Protein AF-A0A939XJQ8-F1 (afdb_monomer)

pLDDT: mean 84.91, std 19.15, range [43.19, 98.69]

Nearest PDB structures (foldseek):
  1jwq-assembly1_A  TM=9.592E-01  e=4.286E-04  Paenibacillus polymyxa
  4rn7-assembly1_A  TM=9.344E-01  e=6.407E-04  Clostridioides difficile 630
  7rag-assembly1_B-2  TM=9.484E-01  e=6.851E-04  Clostridioides difficile
  7w3k-assembly1_B  TM=4.838E-01  e=2.977E+00  Homo sapiens

Mean predicted aligned error: 10.49 Å

Sequence (81 aa):
MLAAVLSAAIPASAQGGGVALRTVVIDAGHGGNDPGAISTDGKLQEKSVVLDVALTLGNMIKEEFPDEKVIYTRDRDVFSP

Foldseek 3Di:
DDDDPDDDPDPPDPDPDDPPQAEDEQEQPFADPGQDDADPVRPHGSSVVSLVVSVVVQVVCCVVPVRHHYHYLDNDRHGRD

Solvent-accessible surface area (backbone atoms only — not comparable to full-atom values): 5188 Å² total; per-residue (Å²): 138,88,78,83,83,75,84,76,80,74,78,79,73,83,76,70,96,60,86,74,81,51,68,48,78,44,77,29,57,50,16,54,91,41,43,64,60,63,43,97,84,67,81,46,36,40,24,57,54,38,40,54,50,43,54,52,50,50,49,53,46,44,71,79,36,72,86,46,43,75,46,60,76,48,93,62,83,41,66,68,135

Radius of gyration: 20.32 Å; Cα contacts (8 Å, |Δi|>4): 95; chains: 1; bounding box: 44×43×57 Å

Structure (mmCIF, N/CA/C/O backbone):
data_AF-A0A939XJQ8-F1
#
_entry.id   AF-A0A939XJQ8-F1
#
loop_
_atom_site.group_PDB
_atom_site.id
_atom_site.type_symbol
_atom_site.label_atom_id
_atom_site.label_alt_id
_atom_site.label_comp_id
_atom_site.label_asym_id
_atom_site.label_entity_id
_atom_site.label_seq_id
_atom_site.pdbx_PDB_ins_code
_atom_site.Cartn_x
_atom_site.Cartn_y
_atom_site.Cartn_z
_atom_site.occupancy
_atom_site.B_iso_or_equiv
_atom_site.auth_seq_id
_atom_site.auth_comp_id
_atom_site.auth_asym_id
_atom_site.auth_atom_id
_atom_site.pdbx_PDB_model_num
ATOM 1 N N . MET A 1 1 ? 1.068 32.503 41.695 1.00 44.47 1 MET A N 1
ATOM 2 C CA . MET A 1 1 ? 0.231 32.731 40.502 1.00 44.47 1 MET A CA 1
ATOM 3 C C . MET A 1 1 ? -0.212 31.380 39.984 1.00 44.47 1 MET A C 1
ATOM 5 O O . MET A 1 1 ? 0.552 30.695 39.322 1.00 44.47 1 MET A O 1
ATOM 9 N N . LEU A 1 2 ? -1.397 30.967 40.421 1.00 43.19 2 LEU A N 1
ATOM 10 C CA . LEU A 1 2 ? -2.079 29.754 39.993 1.00 43.19 2 LEU A CA 1
ATOM 11 C C . LEU A 1 2 ? -3.052 30.172 38.886 1.00 43.19 2 LEU A C 1
ATOM 13 O O . LEU A 1 2 ? -3.848 31.079 39.118 1.00 43.19 2 LEU A O 1
ATOM 17 N N . ALA A 1 3 ? -3.009 29.528 37.727 1.00 44.69 3 ALA A N 1
ATOM 18 C CA . ALA A 1 3 ? -4.151 29.470 36.822 1.00 44.69 3 ALA A CA 1
ATOM 19 C C . ALA A 1 3 ? -4.007 28.217 35.958 1.00 44.69 3 ALA A C 1
ATOM 21 O O . ALA A 1 3 ? -3.290 28.197 34.961 1.00 44.69 3 ALA A O 1
ATOM 22 N N . ALA A 1 4 ? -4.662 27.149 36.410 1.00 48.06 4 ALA A N 1
ATOM 23 C CA . ALA A 1 4 ? -4.982 25.998 35.591 1.00 48.06 4 ALA A CA 1
ATOM 24 C C . ALA A 1 4 ? -5.797 26.480 34.384 1.00 48.06 4 ALA A C 1
ATOM 26 O O . ALA A 1 4 ? -6.812 27.158 34.554 1.00 48.06 4 ALA A O 1
ATOM 27 N N . VAL A 1 5 ? -5.349 26.155 33.173 1.00 53.34 5 VAL A N 1
ATOM 28 C CA . VAL A 1 5 ? -6.158 26.370 31.974 1.00 53.34 5 VAL A CA 1
ATOM 29 C C . VAL A 1 5 ? -7.216 25.273 31.967 1.00 53.34 5 VAL A C 1
ATOM 31 O O . VAL A 1 5 ? -6.925 24.095 31.774 1.00 53.34 5 VAL A O 1
ATOM 34 N N . LEU A 1 6 ? -8.434 25.688 32.300 1.00 49.81 6 LEU A N 1
ATOM 35 C CA . LEU A 1 6 ? -9.643 24.885 32.326 1.00 49.81 6 LEU A CA 1
ATOM 36 C C . LEU A 1 6 ? -9.911 24.335 30.918 1.00 49.81 6 LEU A C 1
ATOM 38 O O . LEU A 1 6 ? -9.986 25.094 29.953 1.00 49.81 6 LEU A O 1
ATOM 42 N N . SER A 1 7 ? -10.061 23.016 30.821 1.00 52.97 7 SER A N 1
ATOM 43 C CA . SER A 1 7 ? -10.524 22.324 29.621 1.00 52.97 7 SER A CA 1
ATOM 44 C C . SER A 1 7 ? -11.916 22.840 29.249 1.00 52.97 7 SER A C 1
ATOM 46 O O . SER A 1 7 ? -12.881 22.622 29.983 1.00 52.97 7 SER A O 1
ATOM 48 N N . ALA A 1 8 ? -12.027 23.563 28.135 1.00 54.12 8 ALA A N 1
ATOM 49 C CA . ALA A 1 8 ? -13.317 23.863 27.541 1.00 54.12 8 ALA A CA 1
ATOM 50 C C . ALA A 1 8 ? -13.758 22.624 26.756 1.00 54.12 8 ALA A C 1
ATOM 52 O O . ALA A 1 8 ? -13.254 22.355 25.667 1.00 54.12 8 ALA A O 1
ATOM 53 N N . ALA A 1 9 ? -14.690 21.858 27.325 1.00 57.28 9 ALA A N 1
ATOM 54 C CA . ALA A 1 9 ? -15.436 20.863 26.573 1.00 57.28 9 ALA A CA 1
ATOM 55 C C . ALA A 1 9 ? -16.215 21.597 25.473 1.00 57.28 9 ALA A C 1
ATOM 57 O O . ALA A 1 9 ? -17.182 22.309 25.749 1.00 57.28 9 ALA A O 1
ATOM 58 N N . ILE A 1 10 ? -15.756 21.465 24.230 1.00 61.00 10 ILE A N 1
ATOM 59 C CA . ILE A 1 10 ? -16.506 21.910 23.058 1.00 61.00 10 ILE A CA 1
ATOM 60 C C . ILE A 1 10 ? -17.778 21.053 23.023 1.00 61.00 10 ILE A C 1
ATOM 62 O O . ILE A 1 10 ? -17.664 19.825 22.996 1.00 61.00 10 ILE A O 1
ATOM 66 N N . PRO A 1 11 ? -18.987 21.641 23.057 1.00 46.06 11 PRO A N 1
ATOM 67 C CA . PRO A 1 11 ? -20.193 20.852 22.904 1.00 46.06 11 PRO A CA 1
ATOM 68 C C . PRO A 1 11 ? -20.172 20.267 21.492 1.00 46.06 11 PRO A C 1
ATOM 70 O O . PRO A 1 11 ? -20.172 21.007 20.505 1.00 46.06 11 PRO A O 1
ATOM 73 N N . ALA A 1 12 ? -20.129 18.936 21.403 1.00 56.06 12 ALA A N 1
ATOM 74 C CA . ALA A 1 12 ? -20.368 18.222 20.162 1.00 56.06 12 ALA A CA 1
ATOM 75 C C . ALA A 1 12 ? -21.770 18.612 19.688 1.00 56.06 12 ALA A C 1
ATOM 77 O O . ALA A 1 12 ? -22.786 18.187 20.240 1.00 56.06 12 ALA A O 1
ATOM 78 N N . SER A 1 13 ? -21.818 19.518 18.717 1.00 53.22 13 SER A N 1
ATOM 79 C CA . SER A 1 13 ? -23.053 19.858 18.035 1.00 53.22 13 SER A CA 1
ATOM 80 C C . SER A 1 13 ? -23.522 18.581 17.356 1.00 53.22 13 SER A C 1
ATOM 82 O O . SER A 1 13 ? -22.770 17.997 16.587 1.00 53.22 13 SER A O 1
ATOM 84 N N . ALA A 1 14 ? -24.730 18.121 17.669 1.00 59.94 14 ALA A N 1
ATOM 85 C CA . ALA A 1 14 ? -25.350 17.004 16.979 1.00 59.94 14 ALA A CA 1
ATOM 86 C C . ALA A 1 14 ? -25.487 17.359 15.489 1.00 59.94 14 ALA A C 1
ATOM 88 O O . ALA A 1 14 ? -26.421 18.063 15.098 1.00 59.94 14 ALA A O 1
ATOM 89 N N . GLN A 1 15 ? -24.543 16.921 14.653 1.00 58.12 15 GLN A N 1
ATOM 90 C CA . GLN A 1 15 ? -24.739 16.956 13.212 1.00 58.12 15 GLN A CA 1
ATOM 91 C C . GLN A 1 15 ? -25.816 15.925 12.859 1.00 58.12 15 GLN A C 1
ATOM 93 O O . GLN A 1 15 ? -25.706 14.744 13.184 1.00 58.12 15 GLN A O 1
ATOM 98 N N . GLY A 1 16 ? -26.897 16.425 12.255 1.00 46.94 16 GLY A N 1
ATOM 99 C CA . GLY A 1 16 ? -28.057 15.653 11.824 1.00 46.94 16 GLY A CA 1
ATOM 100 C C . GLY A 1 16 ? -27.695 14.479 10.919 1.00 46.94 16 GLY A C 1
ATOM 101 O O . GLY A 1 16 ? -26.586 14.411 10.400 1.00 46.94 16 GLY A O 1
ATOM 102 N N . GLY A 1 17 ? -28.653 13.563 10.746 1.00 52.34 17 GLY A N 1
ATOM 103 C CA . GLY A 1 17 ? -28.526 12.300 10.010 1.00 52.34 17 GLY A CA 1
ATOM 104 C C . GLY A 1 17 ? -28.133 12.444 8.537 1.00 52.34 17 GLY A C 1
ATOM 105 O O . GLY A 1 17 ? -28.931 12.177 7.645 1.00 52.34 17 GLY A O 1
ATOM 106 N N . GLY A 1 18 ? -26.893 12.852 8.292 1.00 57.97 18 GLY A N 1
ATOM 107 C CA . GLY A 1 18 ? -26.158 12.597 7.069 1.00 57.97 18 GLY A CA 1
ATOM 108 C C . GLY A 1 18 ? -25.723 11.139 7.047 1.00 57.97 18 GLY A C 1
ATOM 109 O O . GLY A 1 18 ? -25.658 10.483 8.089 1.00 57.97 18 GLY A O 1
ATOM 110 N N . VAL A 1 19 ? -25.458 10.619 5.850 1.00 63.47 19 VAL A N 1
ATOM 111 C CA . VAL A 1 19 ? -24.879 9.286 5.667 1.00 63.47 19 VAL A CA 1
ATOM 112 C C . VAL A 1 19 ? -23.637 9.208 6.547 1.00 63.47 19 VAL A C 1
ATOM 114 O O . VAL A 1 19 ? -22.635 9.855 6.252 1.00 63.47 19 VAL A O 1
ATOM 117 N N . ALA A 1 20 ? -23.722 8.462 7.648 1.00 67.94 20 ALA A N 1
ATOM 118 C CA . ALA A 1 20 ? -22.544 8.118 8.415 1.00 67.94 20 ALA A CA 1
ATOM 119 C C . ALA A 1 20 ? -21.673 7.302 7.462 1.00 67.94 20 ALA A C 1
ATOM 121 O O . ALA A 1 20 ? -22.024 6.167 7.118 1.00 67.94 20 ALA A O 1
ATOM 122 N N . LEU A 1 21 ? -20.588 7.909 6.973 1.00 68.31 21 LEU A N 1
ATOM 123 C CA . LEU A 1 21 ? -19.485 7.134 6.436 1.00 68.31 21 LEU A CA 1
ATOM 124 C C . LEU A 1 21 ? -19.149 6.129 7.541 1.00 68.31 21 LEU A C 1
ATOM 126 O O . LEU A 1 21 ? -19.150 6.462 8.718 1.00 68.31 21 LEU A O 1
ATOM 130 N N . ARG A 1 22 ? -19.143 4.854 7.175 1.00 86.94 22 ARG A N 1
ATOM 131 C CA . ARG A 1 22 ? -18.820 3.755 8.094 1.00 86.94 22 ARG A CA 1
ATOM 132 C C . ARG A 1 22 ? -17.688 2.912 7.555 1.00 86.94 22 ARG A C 1
ATOM 134 O O . ARG A 1 22 ? -17.225 1.983 8.217 1.00 86.94 22 ARG A O 1
ATOM 141 N N . THR A 1 23 ? -17.370 3.081 6.275 1.00 93.88 23 THR A N 1
ATOM 142 C CA . THR A 1 23 ? -16.467 2.197 5.560 1.00 93.88 23 THR A CA 1
ATOM 143 C C . THR A 1 23 ? -15.759 2.953 4.454 1.00 93.88 23 THR A C 1
ATOM 145 O O . THR A 1 23 ? -16.399 3.513 3.565 1.00 93.88 23 THR A O 1
ATOM 148 N N . VAL A 1 24 ? -14.434 2.903 4.497 1.00 94.88 24 VAL A N 1
ATOM 149 C CA . VAL A 1 24 ? -13.542 3.363 3.440 1.00 94.88 24 VAL A CA 1
ATOM 150 C C . VAL A 1 24 ? -12.964 2.130 2.759 1.00 94.88 24 VAL A C 1
ATOM 152 O O . VAL A 1 24 ? -12.373 1.270 3.414 1.00 94.88 24 VAL A O 1
ATOM 155 N N . VAL A 1 25 ? -13.144 2.038 1.443 1.00 96.88 25 VAL A N 1
ATOM 156 C CA . VAL A 1 25 ? -12.488 1.022 0.614 1.00 96.88 25 VAL A CA 1
ATOM 157 C C . VAL A 1 25 ? -11.325 1.691 -0.106 1.00 96.88 25 VAL A C 1
ATOM 159 O O . VAL A 1 25 ? -11.528 2.673 -0.815 1.00 96.88 25 VAL A O 1
ATOM 162 N N . ILE A 1 26 ? -10.117 1.176 0.100 1.00 97.75 26 ILE A N 1
ATOM 163 C CA . ILE A 1 26 ? -8.892 1.666 -0.529 1.00 97.75 26 ILE A CA 1
ATOM 164 C C . ILE A 1 26 ? -8.462 0.645 -1.575 1.00 97.75 26 ILE A C 1
ATOM 166 O O . ILE A 1 26 ? -8.212 -0.518 -1.253 1.00 97.75 26 ILE A O 1
ATOM 170 N N . ASP A 1 27 ? -8.379 1.089 -2.824 1.00 97.50 27 ASP A N 1
ATOM 171 C CA . ASP A 1 27 ? -7.914 0.258 -3.924 1.00 97.50 27 ASP A CA 1
ATOM 172 C C . ASP A 1 27 ? -6.432 0.511 -4.208 1.00 97.50 27 ASP A C 1
ATOM 174 O O . ASP A 1 27 ? -6.042 1.612 -4.600 1.00 97.50 27 ASP A O 1
ATOM 178 N N . ALA A 1 28 ? -5.601 -0.507 -3.988 1.00 97.50 28 ALA A N 1
ATOM 179 C CA . ALA A 1 28 ? -4.214 -0.488 -4.428 1.00 97.50 28 ALA A CA 1
ATOM 180 C C . ALA A 1 28 ? -4.162 -1.103 -5.832 1.00 97.50 28 ALA A C 1
ATOM 182 O O . ALA A 1 28 ? -4.162 -2.323 -5.972 1.00 97.50 28 ALA A O 1
ATOM 183 N N . GLY A 1 29 ? -4.122 -0.267 -6.872 1.00 96.69 29 GLY A N 1
ATOM 184 C CA . GLY A 1 29 ? -4.142 -0.726 -8.267 1.00 96.69 29 GLY A CA 1
ATOM 185 C C . GLY A 1 29 ? -2.982 -1.664 -8.633 1.00 96.69 29 GLY A C 1
ATOM 186 O O . GLY A 1 29 ? -1.943 -1.676 -7.966 1.00 96.69 29 GLY A O 1
ATOM 187 N N . HIS A 1 30 ? -3.149 -2.438 -9.711 1.00 97.88 30 HIS A N 1
ATOM 188 C CA . HIS A 1 30 ? -2.181 -3.442 -10.187 1.00 97.88 30 HIS A CA 1
ATOM 189 C C . HIS A 1 30 ? -1.858 -4.522 -9.134 1.00 97.88 30 HIS A C 1
ATOM 191 O O . HIS A 1 30 ? -2.618 -4.722 -8.188 1.00 97.88 30 HIS A O 1
ATOM 197 N N . GLY A 1 31 ? -0.750 -5.252 -9.298 1.00 96.44 31 GLY A N 1
ATOM 198 C CA . GLY A 1 31 ? -0.288 -6.261 -8.343 1.00 96.44 31 GLY A CA 1
ATOM 199 C C . GLY A 1 31 ? 0.018 -7.615 -8.979 1.00 96.44 31 GLY A C 1
ATOM 200 O O . GLY A 1 31 ? -0.464 -7.971 -10.057 1.00 96.44 31 GLY A O 1
ATOM 201 N N . GLY A 1 32 ? 0.854 -8.399 -8.302 1.00 96.19 32 GLY A N 1
ATOM 202 C CA . GLY A 1 32 ? 1.342 -9.674 -8.809 1.00 96.19 32 GLY A CA 1
ATOM 203 C C . GLY A 1 32 ? 2.142 -9.487 -10.099 1.00 96.19 32 GLY A C 1
ATOM 204 O O . GLY A 1 32 ? 3.166 -8.800 -10.113 1.00 96.19 32 GLY A O 1
ATOM 205 N N . ASN A 1 33 ? 1.672 -10.108 -11.183 1.00 96.25 33 ASN A N 1
ATOM 206 C CA . ASN A 1 33 ? 2.332 -10.064 -12.493 1.00 96.25 33 ASN A CA 1
ATOM 207 C C . ASN A 1 33 ? 2.049 -8.784 -13.285 1.00 96.25 33 ASN A C 1
ATOM 209 O O . ASN A 1 33 ? 2.702 -8.566 -14.301 1.00 96.25 33 ASN A O 1
ATOM 213 N N . ASP A 1 34 ? 1.091 -7.968 -12.848 1.00 97.06 34 ASP A N 1
ATOM 214 C CA . ASP A 1 34 ? 0.827 -6.664 -13.439 1.00 97.06 34 ASP A CA 1
ATOM 215 C C . ASP A 1 34 ? 1.609 -5.595 -12.655 1.00 97.06 34 ASP A C 1
ATOM 217 O O . ASP A 1 34 ? 1.236 -5.283 -11.520 1.00 97.06 34 ASP A O 1
ATOM 221 N N . PRO A 1 35 ? 2.730 -5.068 -13.188 1.00 96.88 35 PRO A N 1
ATOM 222 C CA . PRO A 1 35 ? 3.514 -4.043 -12.508 1.00 96.88 35 PRO A CA 1
ATOM 223 C C . PRO A 1 35 ? 2.882 -2.647 -12.589 1.00 96.88 35 PRO A C 1
ATOM 225 O O . PRO A 1 35 ? 3.316 -1.763 -11.846 1.00 96.88 35 PRO A O 1
ATOM 228 N N . GLY A 1 36 ? 1.905 -2.446 -13.482 1.00 97.44 36 GLY A N 1
ATOM 229 C CA . GLY A 1 36 ? 1.482 -1.124 -13.933 1.00 97.44 36 GLY A CA 1
ATOM 230 C C 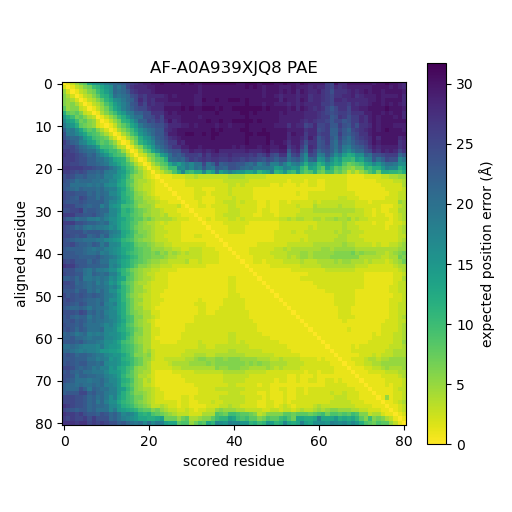. GLY A 1 36 ? 2.601 -0.369 -14.650 1.00 97.44 36 GLY A C 1
ATOM 231 O O . GLY A 1 36 ? 3.462 -0.965 -15.310 1.00 97.44 36 GLY A O 1
ATOM 232 N N . ALA A 1 37 ? 2.603 0.956 -14.526 1.00 98.38 37 ALA A N 1
ATOM 233 C CA . ALA A 1 37 ? 3.671 1.794 -15.048 1.00 98.38 37 ALA A CA 1
ATOM 234 C C . ALA A 1 37 ? 5.022 1.479 -14.383 1.00 98.38 37 ALA A C 1
ATOM 236 O O . ALA A 1 37 ? 5.121 1.202 -13.186 1.00 98.38 37 ALA A O 1
ATOM 237 N N . ILE A 1 38 ? 6.092 1.565 -15.173 1.00 98.31 38 ILE A N 1
ATOM 238 C CA . ILE A 1 38 ? 7.469 1.346 -14.722 1.00 98.31 38 ILE A CA 1
ATOM 239 C C . ILE A 1 38 ? 8.253 2.641 -14.946 1.00 98.31 38 ILE A C 1
ATOM 241 O O . ILE A 1 38 ? 8.127 3.268 -16.001 1.00 98.31 38 ILE A O 1
ATOM 245 N N . SER A 1 39 ? 9.056 3.056 -13.961 1.00 98.12 39 SER A N 1
ATOM 246 C CA . SER A 1 39 ? 9.924 4.232 -14.104 1.00 98.12 39 SER A CA 1
ATOM 247 C C . SER A 1 39 ? 10.923 4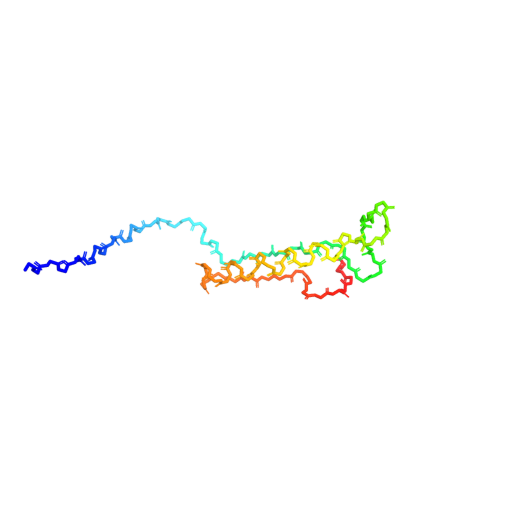.067 -15.252 1.00 98.12 39 SER A C 1
ATOM 249 O O . SER A 1 39 ? 11.286 2.958 -15.641 1.00 98.12 39 SER A O 1
ATOM 251 N N . THR A 1 40 ? 11.433 5.183 -15.775 1.00 98.12 40 THR A N 1
ATOM 252 C CA . THR A 1 40 ? 12.394 5.186 -16.893 1.00 98.12 40 THR A CA 1
ATOM 253 C C . THR A 1 40 ? 13.693 4.434 -16.592 1.00 98.12 40 THR A C 1
ATOM 255 O O . THR A 1 40 ? 14.313 3.906 -17.510 1.00 98.12 40 THR A O 1
ATOM 258 N N . ASP A 1 41 ? 14.101 4.362 -15.323 1.00 97.62 41 ASP A N 1
ATOM 259 C CA . ASP A 1 41 ? 15.270 3.606 -14.867 1.00 97.62 41 ASP A CA 1
ATOM 260 C C . ASP A 1 41 ? 14.950 2.162 -14.434 1.00 97.62 41 ASP A C 1
ATOM 262 O O . ASP A 1 41 ? 15.850 1.440 -14.004 1.00 97.62 41 ASP A O 1
ATOM 266 N N . GLY A 1 42 ? 13.685 1.741 -14.534 1.00 96.81 42 GLY A N 1
ATOM 267 C CA . GLY A 1 42 ? 13.223 0.386 -14.229 1.00 96.81 42 GLY A CA 1
ATOM 268 C C . GLY A 1 42 ? 13.142 0.034 -12.742 1.00 96.81 42 GLY A C 1
ATOM 269 O O . GLY A 1 42 ? 12.833 -1.111 -12.416 1.00 96.81 42 GLY A O 1
ATOM 270 N N . LYS A 1 43 ? 13.436 0.971 -11.831 1.00 97.50 43 LYS A N 1
ATOM 271 C CA . LYS A 1 43 ? 13.539 0.678 -10.391 1.00 97.50 43 LYS A CA 1
ATOM 272 C C . LYS A 1 43 ? 12.218 0.766 -9.641 1.00 97.50 43 LYS A C 1
ATOM 274 O O . LYS A 1 43 ? 12.092 0.146 -8.588 1.00 97.50 43 LYS A O 1
ATOM 279 N N . LEU A 1 44 ? 11.261 1.542 -10.145 1.00 97.81 44 LEU A N 1
ATOM 280 C CA . LEU A 1 44 ? 9.949 1.701 -9.528 1.00 97.81 44 LEU A CA 1
ATOM 281 C C . LEU A 1 44 ? 8.880 1.066 -10.403 1.00 97.81 44 LEU A C 1
ATOM 283 O O . LEU A 1 44 ? 8.870 1.233 -11.622 1.00 97.81 44 LEU A O 1
ATOM 287 N N . GLN A 1 45 ? 7.970 0.367 -9.740 1.00 98.38 45 GLN A N 1
ATOM 288 C CA . GLN A 1 45 ? 6.770 -0.201 -10.330 1.00 98.38 45 GLN A CA 1
ATOM 289 C C . GLN A 1 45 ? 5.570 0.420 -9.628 1.00 98.38 45 GLN A C 1
ATOM 291 O O . GLN A 1 45 ? 5.554 0.516 -8.396 1.00 98.38 45 GLN A O 1
ATOM 296 N N . GLU A 1 46 ? 4.575 0.829 -10.406 1.00 98.38 46 GLU A N 1
ATOM 297 C CA . GLU A 1 46 ? 3.347 1.440 -9.910 1.00 98.38 46 GLU A CA 1
ATOM 298 C C . GLU A 1 46 ? 2.704 0.588 -8.817 1.00 98.38 46 GLU A C 1
ATOM 300 O O . GLU A 1 46 ? 2.403 1.117 -7.748 1.00 98.38 46 GLU A O 1
ATOM 305 N N . LYS A 1 47 ? 2.617 -0.736 -9.019 1.00 97.94 47 LYS A N 1
ATOM 306 C CA . LYS A 1 47 ? 2.031 -1.671 -8.045 1.00 97.94 47 LYS A CA 1
ATOM 307 C C . LYS A 1 47 ? 2.614 -1.562 -6.632 1.00 97.94 47 LYS A C 1
ATOM 309 O O . LYS A 1 47 ? 1.884 -1.764 -5.658 1.00 97.94 47 LYS A O 1
ATOM 314 N N . SER A 1 48 ? 3.907 -1.256 -6.518 1.00 98.38 48 SER A N 1
ATOM 315 C CA . SER A 1 48 ? 4.610 -1.144 -5.238 1.00 98.38 48 SER A CA 1
ATOM 316 C C . SER A 1 48 ? 4.336 0.213 -4.605 1.00 98.38 48 SER A C 1
ATOM 318 O O . SER A 1 48 ? 3.979 0.284 -3.435 1.00 98.38 48 SER A O 1
ATOM 320 N N . VAL A 1 49 ? 4.420 1.282 -5.403 1.00 98.38 49 VAL A N 1
ATOM 321 C CA . VAL A 1 49 ? 4.179 2.653 -4.935 1.00 98.38 49 VAL A CA 1
ATOM 322 C C . VAL A 1 49 ? 2.745 2.810 -4.428 1.00 98.38 49 VAL A C 1
ATOM 324 O O . VAL A 1 49 ? 2.533 3.342 -3.342 1.00 98.38 49 VAL A O 1
ATOM 327 N N . VAL A 1 50 ? 1.753 2.320 -5.175 1.00 98.31 50 VAL A N 1
ATOM 328 C CA . VAL A 1 50 ? 0.345 2.453 -4.773 1.00 98.31 50 VAL A CA 1
ATOM 329 C C . VAL A 1 50 ? -0.015 1.558 -3.586 1.00 98.31 50 VAL A C 1
ATOM 331 O O . VAL A 1 50 ? -0.865 1.950 -2.792 1.00 98.31 50 VAL A O 1
ATOM 334 N N . LEU A 1 51 ? 0.639 0.399 -3.418 1.00 98.50 51 LEU A N 1
ATOM 335 C CA . LEU A 1 51 ? 0.457 -0.440 -2.227 1.00 98.50 51 LEU A CA 1
ATOM 336 C C . LEU A 1 51 ? 0.963 0.275 -0.974 1.00 98.50 51 LEU A C 1
ATOM 338 O O . LEU A 1 51 ? 0.236 0.346 0.015 1.00 98.50 51 LEU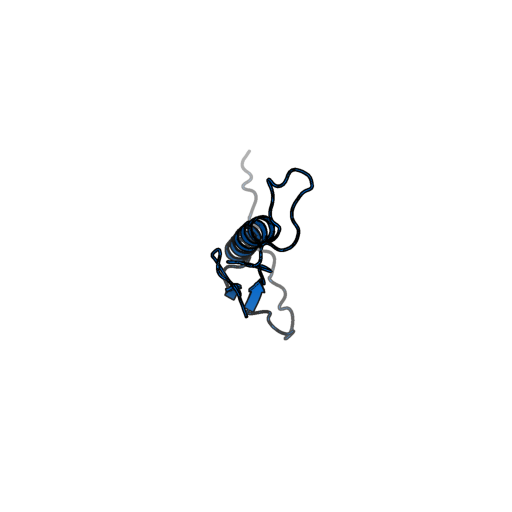 A O 1
ATOM 342 N N . ASP A 1 52 ? 2.169 0.840 -1.037 1.00 98.56 52 ASP A N 1
ATOM 343 C CA . ASP A 1 52 ? 2.748 1.587 0.080 1.00 98.56 52 ASP A CA 1
ATOM 344 C C . ASP A 1 52 ? 1.854 2.775 0.458 1.00 98.56 52 ASP A C 1
ATOM 346 O O . ASP A 1 52 ? 1.474 2.921 1.621 1.00 98.56 52 ASP A O 1
ATOM 350 N N . VAL A 1 53 ? 1.424 3.570 -0.530 1.00 98.62 53 VAL A N 1
ATOM 351 C CA . VAL A 1 53 ? 0.518 4.708 -0.307 1.00 98.62 53 VAL A CA 1
ATOM 352 C C . VAL A 1 53 ? -0.819 4.258 0.287 1.00 98.62 53 VAL A C 1
ATOM 354 O O . VAL A 1 53 ? -1.301 4.8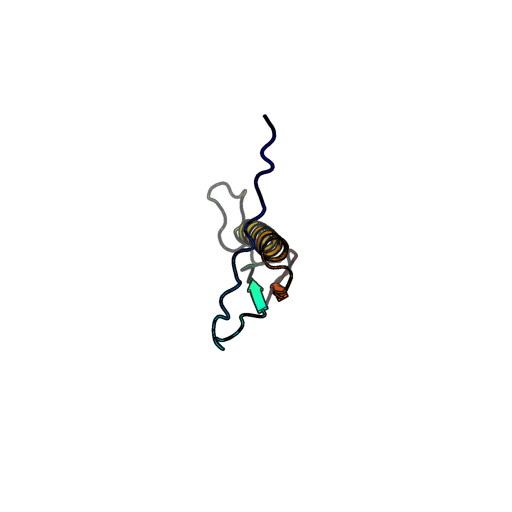80 1.235 1.00 98.62 53 VAL A O 1
ATOM 357 N N . ALA A 1 54 ? -1.415 3.178 -0.225 1.00 98.56 54 ALA A N 1
ATOM 358 C CA . ALA A 1 54 ? -2.679 2.651 0.279 1.00 98.56 54 ALA A CA 1
ATOM 359 C C . ALA A 1 54 ? -2.571 2.230 1.751 1.00 98.56 54 ALA A C 1
ATOM 361 O O . ALA A 1 54 ? -3.420 2.605 2.564 1.00 98.56 54 ALA A O 1
ATOM 362 N N . LEU A 1 55 ? -1.518 1.490 2.113 1.00 98.56 55 LEU A N 1
ATOM 363 C CA . LEU A 1 55 ? -1.287 1.041 3.486 1.00 98.56 55 LEU A CA 1
ATOM 364 C C . LEU A 1 55 ? -1.037 2.222 4.430 1.00 98.56 55 LEU A C 1
ATOM 366 O O . LEU A 1 55 ? -1.649 2.273 5.499 1.00 98.56 55 LEU A O 1
ATOM 370 N N . THR A 1 56 ? -0.214 3.196 4.025 1.00 98.69 56 THR A N 1
ATOM 371 C CA . THR A 1 56 ? 0.010 4.427 4.796 1.00 98.69 56 THR A CA 1
ATOM 372 C C . THR A 1 56 ? -1.294 5.190 5.016 1.00 98.69 56 THR A C 1
ATOM 374 O O . THR A 1 56 ? -1.628 5.492 6.160 1.00 98.69 56 THR A O 1
ATOM 377 N N . LEU A 1 57 ? -2.073 5.435 3.958 1.00 98.31 57 LEU A N 1
ATOM 378 C CA . LEU A 1 57 ? -3.354 6.135 4.057 1.00 98.31 57 LEU A CA 1
ATOM 379 C C . LEU A 1 57 ? -4.319 5.407 4.995 1.00 98.31 57 LEU A C 1
ATOM 381 O O . LEU A 1 57 ? -4.933 6.020 5.865 1.00 98.31 57 LEU A O 1
ATOM 385 N N . GLY A 1 58 ? -4.450 4.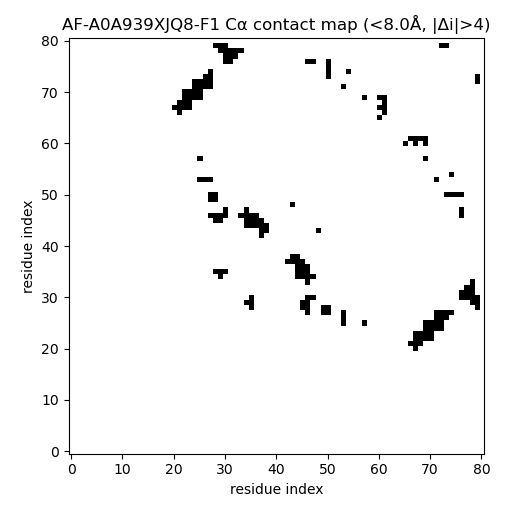091 4.840 1.00 97.94 58 GLY A N 1
ATOM 386 C CA . GLY A 1 58 ? -5.368 3.323 5.668 1.00 97.94 58 GLY A CA 1
ATOM 387 C C . GLY A 1 58 ? -4.946 3.258 7.140 1.00 97.94 58 GLY A C 1
ATOM 388 O O . GLY A 1 58 ? -5.820 3.185 7.998 1.00 97.94 58 GLY A O 1
ATOM 389 N N . ASN A 1 59 ? -3.648 3.335 7.452 1.00 98.19 59 ASN A N 1
ATOM 390 C CA . ASN A 1 59 ? -3.178 3.475 8.834 1.00 98.19 59 ASN A CA 1
ATOM 391 C C . ASN A 1 59 ? -3.530 4.852 9.406 1.00 98.19 59 ASN A C 1
ATOM 393 O O . ASN A 1 59 ? -4.114 4.914 10.482 1.00 98.19 59 ASN A O 1
ATOM 397 N N . MET A 1 60 ? -3.292 5.927 8.650 1.00 98.31 60 MET A N 1
ATOM 398 C CA . MET A 1 60 ? -3.666 7.285 9.064 1.00 98.31 60 MET A CA 1
ATOM 399 C C . MET A 1 60 ? -5.173 7.407 9.335 1.00 98.31 60 MET A C 1
ATOM 401 O O . MET A 1 60 ? -5.579 8.002 10.327 1.00 98.31 60 MET A O 1
ATOM 405 N N . ILE A 1 61 ? -6.018 6.799 8.494 1.00 96.50 61 ILE A N 1
ATOM 406 C CA . ILE A 1 61 ? -7.473 6.806 8.706 1.00 96.50 61 ILE A CA 1
ATOM 407 C C . ILE A 1 61 ? -7.848 6.054 9.986 1.00 96.50 61 ILE A C 1
ATOM 409 O O . ILE A 1 61 ? -8.678 6.541 10.743 1.00 96.50 61 ILE A O 1
ATOM 413 N N . LYS A 1 62 ? -7.243 4.890 10.253 1.00 95.44 62 LYS A N 1
ATOM 414 C CA . LYS A 1 62 ? -7.516 4.119 11.480 1.00 95.44 62 LYS A CA 1
ATOM 415 C C . LYS A 1 62 ? -7.075 4.856 12.745 1.00 95.44 62 LYS A C 1
ATOM 417 O O . LYS A 1 62 ? -7.698 4.674 13.786 1.00 95.44 62 LYS A O 1
ATOM 422 N N . GLU A 1 63 ? -6.001 5.638 12.662 1.00 96.81 63 GLU A N 1
ATOM 423 C CA . GLU A 1 63 ? -5.484 6.439 13.775 1.00 96.81 63 GLU A CA 1
ATOM 424 C C . GLU A 1 63 ? -6.394 7.636 14.086 1.00 96.81 63 GLU A C 1
ATOM 42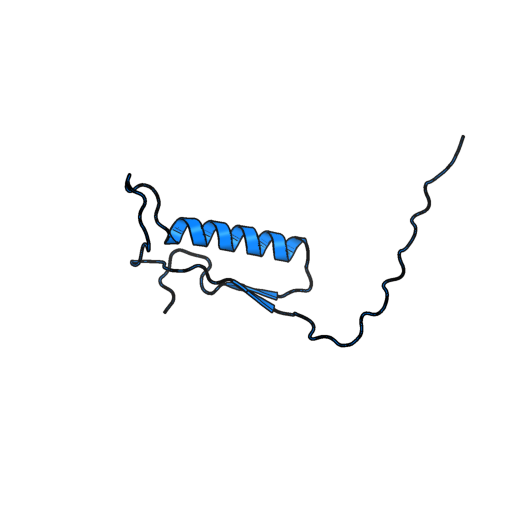6 O O . GLU A 1 63 ? -6.728 7.858 15.248 1.00 96.81 63 GLU A O 1
ATOM 431 N N . GLU A 1 64 ? -6.834 8.369 13.060 1.00 96.31 64 GLU A N 1
ATOM 432 C CA . GLU A 1 64 ? -7.659 9.578 13.222 1.00 96.31 64 GLU A CA 1
ATOM 433 C C . GLU A 1 64 ? -9.158 9.273 13.407 1.00 96.31 64 GLU A C 1
ATOM 435 O O . GLU A 1 64 ? -9.878 10.023 14.068 1.00 96.31 64 GLU A O 1
ATOM 440 N N . PHE A 1 65 ? -9.644 8.163 12.841 1.00 94.25 65 PHE A N 1
ATOM 441 C CA . PHE A 1 65 ? -11.058 7.777 12.826 1.00 94.25 65 PHE A CA 1
ATOM 442 C C . PHE A 1 65 ? -11.242 6.310 13.261 1.00 94.25 65 PHE A C 1
ATOM 444 O O . PHE A 1 65 ? -11.559 5.446 12.440 1.00 94.25 65 PHE A O 1
ATOM 451 N N . PRO A 1 66 ? -11.075 5.991 14.557 1.00 91.00 66 PRO A N 1
ATOM 452 C CA . PRO A 1 66 ? -11.090 4.608 15.049 1.00 91.00 66 PRO A CA 1
ATOM 453 C C . PRO A 1 66 ? -12.442 3.890 14.887 1.00 91.00 66 PRO A C 1
ATOM 455 O O . PRO A 1 66 ? -12.485 2.660 14.887 1.00 91.00 66 PRO A O 1
ATOM 458 N N . ASP A 1 67 ? -13.537 4.640 14.733 1.00 91.69 67 ASP A N 1
ATOM 459 C CA . ASP A 1 67 ? -14.885 4.096 14.524 1.00 91.69 67 ASP A CA 1
ATOM 460 C C . ASP A 1 67 ? -15.178 3.747 13.047 1.00 91.69 67 ASP A C 1
ATOM 462 O O . ASP A 1 67 ? -16.196 3.115 12.744 1.00 91.69 67 ASP A O 1
ATOM 466 N N . GLU A 1 68 ? -14.291 4.124 12.118 1.00 91.25 68 GLU A N 1
ATOM 467 C CA . GLU A 1 68 ? -14.437 3.877 10.682 1.00 91.25 68 GLU A CA 1
ATOM 468 C C . GLU A 1 68 ? -13.797 2.549 10.259 1.00 91.25 68 GLU A C 1
ATOM 470 O O . GLU A 1 68 ? -12.660 2.217 10.602 1.00 91.25 68 GLU A O 1
ATOM 475 N N . LYS A 1 69 ? -14.501 1.769 9.431 1.00 95.25 69 LYS A N 1
ATOM 476 C CA . LYS A 1 69 ? -13.963 0.514 8.892 1.00 95.25 69 LYS A CA 1
ATOM 477 C C . LYS A 1 69 ? -13.106 0.779 7.653 1.00 95.25 69 LYS A C 1
ATOM 479 O O . LYS A 1 69 ? -13.622 1.214 6.630 1.00 95.25 69 LYS A O 1
ATOM 484 N N . VAL A 1 70 ? -11.831 0.406 7.676 1.00 96.81 70 VAL A N 1
ATOM 485 C CA . VAL A 1 70 ? -10.962 0.454 6.484 1.00 96.81 70 VAL A CA 1
ATOM 486 C C . VAL A 1 70 ? -10.829 -0.938 5.865 1.00 96.81 70 VAL A C 1
ATOM 488 O O . VAL A 1 70 ? -10.480 -1.896 6.555 1.00 96.81 70 VAL A O 1
ATOM 491 N N . ILE A 1 71 ? -11.101 -1.051 4.565 1.00 97.56 71 ILE A N 1
ATOM 492 C C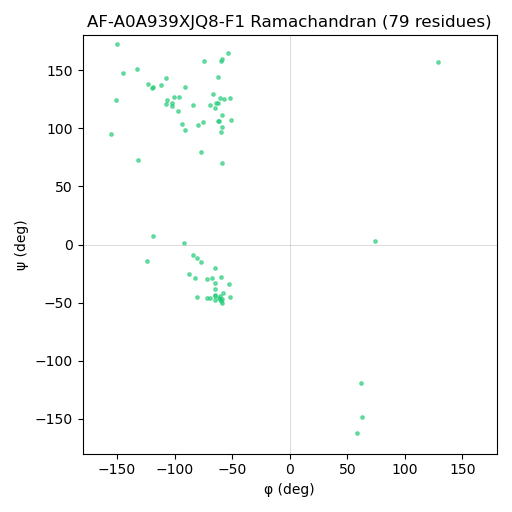A . ILE A 1 71 ? -10.963 -2.279 3.768 1.00 97.56 71 ILE A CA 1
ATOM 493 C C . ILE A 1 71 ? -10.024 -1.991 2.596 1.00 97.56 71 ILE A C 1
ATOM 495 O O . ILE A 1 71 ? -10.151 -0.951 1.957 1.00 97.56 71 ILE A O 1
ATOM 499 N N . TYR A 1 72 ? -9.124 -2.920 2.285 1.00 97.56 72 TYR A N 1
ATOM 500 C CA . TYR A 1 72 ? -8.269 -2.844 1.100 1.00 97.56 72 TYR A CA 1
ATOM 501 C C . TYR A 1 72 ? -8.725 -3.876 0.065 1.00 97.56 72 TYR A C 1
ATOM 503 O O . TYR A 1 72 ? -9.104 -4.984 0.449 1.00 97.56 72 TYR A O 1
ATOM 511 N N . THR A 1 73 ? -8.665 -3.550 -1.229 1.00 97.06 73 THR A N 1
ATOM 512 C CA . THR A 1 73 ? -8.830 -4.551 -2.307 1.00 97.06 73 THR A CA 1
ATOM 513 C C . THR A 1 73 ? -7.690 -5.572 -2.281 1.00 97.06 73 THR A C 1
ATOM 515 O O . THR A 1 73 ? -7.920 -6.774 -2.407 1.00 97.06 73 THR A O 1
ATOM 518 N N . ARG A 1 74 ? -6.470 -5.101 -1.988 1.00 97.31 74 ARG A N 1
ATOM 519 C CA . ARG A 1 74 ? -5.301 -5.908 -1.624 1.00 97.31 74 ARG A CA 1
ATOM 520 C C . ARG A 1 74 ? -4.437 -5.195 -0.584 1.00 97.31 74 ARG A C 1
ATOM 522 O O . ARG A 1 74 ? -4.312 -3.976 -0.591 1.00 97.31 74 ARG A O 1
ATOM 529 N N . ASP A 1 75 ? -3.800 -5.978 0.277 1.00 96.94 75 ASP A N 1
ATOM 530 C CA . ASP A 1 75 ? -2.880 -5.527 1.334 1.00 96.94 75 ASP A CA 1
ATOM 531 C C . ASP A 1 75 ? -1.456 -6.090 1.163 1.00 96.94 75 ASP A C 1
ATOM 533 O O . ASP A 1 75 ? -0.593 -5.936 2.025 1.00 96.94 75 ASP A O 1
ATOM 537 N N . ARG A 1 76 ? -1.211 -6.758 0.034 1.00 96.88 76 ARG A N 1
ATOM 538 C CA . ARG A 1 76 ? 0.055 -7.386 -0.351 1.00 96.88 76 ARG A CA 1
ATOM 539 C C . ARG A 1 76 ? 0.202 -7.385 -1.871 1.00 96.88 76 ARG A C 1
ATOM 541 O O . ARG A 1 76 ? -0.732 -7.028 -2.594 1.00 96.88 76 ARG A O 1
ATOM 548 N N . ASP A 1 77 ? 1.371 -7.785 -2.363 1.00 94.94 77 ASP A N 1
ATOM 549 C CA . ASP A 1 77 ? 1.637 -7.882 -3.801 1.00 94.94 77 ASP A CA 1
ATOM 550 C C . ASP A 1 77 ? 0.985 -9.135 -4.410 1.00 94.94 77 ASP A C 1
ATOM 552 O O . ASP A 1 77 ? 1.609 -10.178 -4.594 1.00 94.94 77 ASP A O 1
ATOM 556 N N . VAL A 1 78 ? -0.315 -9.037 -4.674 1.00 93.88 78 VAL A N 1
ATOM 557 C CA . VAL A 1 78 ? -1.125 -10.038 -5.373 1.00 93.88 78 VAL A CA 1
ATOM 558 C C . VAL A 1 78 ? -1.963 -9.339 -6.433 1.00 93.88 78 VAL A C 1
ATOM 560 O O . VAL A 1 78 ? -2.325 -8.178 -6.268 1.00 93.88 78 VAL A O 1
ATOM 563 N N . PHE A 1 79 ? -2.280 -10.046 -7.514 1.00 87.69 79 PHE A N 1
ATOM 564 C CA . PHE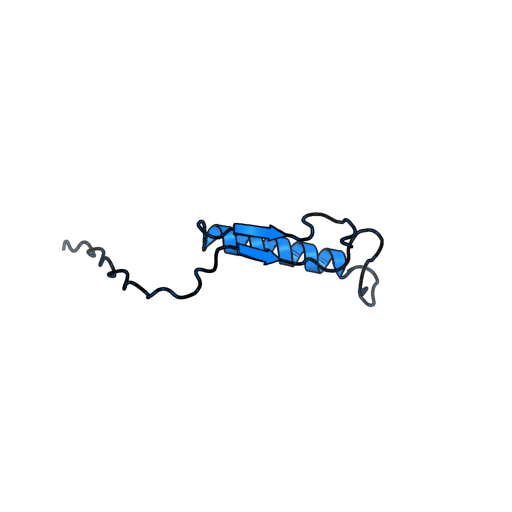 A 1 79 ? -3.220 -9.544 -8.510 1.00 87.69 79 PHE A CA 1
ATOM 565 C C . PHE A 1 79 ? -4.629 -9.442 -7.903 1.00 87.69 79 PHE A C 1
ATOM 567 O O . PHE A 1 79 ? -5.103 -10.415 -7.308 1.00 87.69 79 PHE A O 1
ATOM 574 N N . SER A 1 80 ? -5.280 -8.286 -8.060 1.00 73.19 80 SE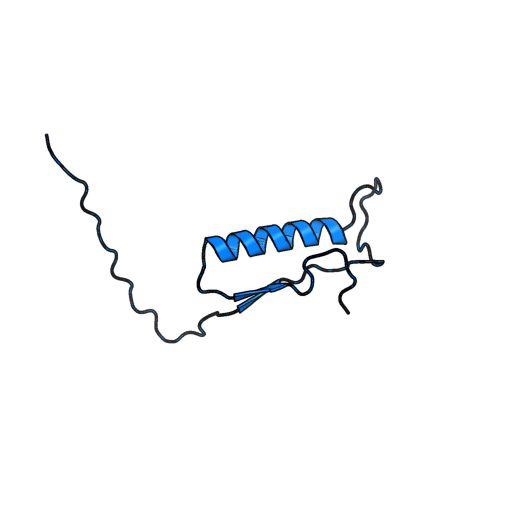R A N 1
ATOM 575 C CA . SER A 1 80 ? -6.695 -8.083 -7.727 1.00 73.19 80 SER A CA 1
ATOM 576 C C . SER A 1 80 ? -7.518 -8.096 -9.026 1.00 73.19 80 SER A C 1
ATOM 578 O O . SER A 1 80 ? -7.230 -7.272 -9.893 1.00 73.19 80 SER A O 1
ATOM 580 N N . PRO A 1 81 ? -8.472 -9.032 -9.202 1.00 62.97 81 PRO A N 1
ATOM 581 C CA . PRO A 1 81 ? -9.285 -9.158 -10.415 1.00 62.97 81 PRO A CA 1
ATOM 582 C C . PRO A 1 81 ? -10.389 -8.102 -10.545 1.00 62.97 81 PRO A C 1
ATOM 584 O O . PRO A 1 81 ? -10.802 -7.533 -9.508 1.00 62.97 81 PRO A O 1
#

Secondary structure (DSSP, 8-state):
----------------S-----EEEE----BTTB--SB-TTS--BHHHHHHHHHHHHHHHHHHH-TTSEEEES-SSS----